Protein AF-A0A6G3SXD1-F1 (afdb_monomer_lite)

Radius of gyration: 12.97 Å; chains: 1; bounding box: 29×18×42 Å

Sequence (49 aa):
EGLDWPERLARAVALSTATVLAPTAGDFDAAAYAELLPRVTVEPHAPTP

Foldseek 3Di:
DPDDPFLVVLLVVLQVVQCVVDPDHPDGDPVSSVVSSVVDDDDDDDDDD

Organism: Streptomyces anulatus (NCBI:txid1892)

pLDDT: mean 93.84, std 6.96, range [59.59, 98.25]

Secondary structure (DSSP, 8-state):
----HHHHHHHHHHHHHHHHHSSSTT---HHHHHHHGGG----PPPPP-

Structure (mmCIF, N/CA/C/O backbone):
data_AF-A0A6G3SXD1-F1
#
_entry.id   AF-A0A6G3SXD1-F1
#
loop_
_atom_site.group_PDB
_atom_site.id
_atom_site.type_symbol
_atom_site.label_atom_id
_atom_site.label_alt_id
_atom_site.label_comp_id
_atom_site.label_asym_id
_atom_site.label_entity_id
_atom_site.label_seq_id
_atom_site.pdbx_PDB_ins_code
_atom_site.Cartn_x
_atom_site.Cartn_y
_atom_site.Cartn_z
_atom_site.occupancy
_atom_site.B_iso_or_equiv
_atom_site.auth_seq_id
_atom_site.auth_comp_id
_atom_site.auth_asym_id
_atom_site.auth_atom_id
_atom_site.pdbx_PDB_model_num
ATOM 1 N N . GLU A 1 1 ? -11.119 10.413 -4.079 1.00 59.59 1 GLU A N 1
ATOM 2 C CA . GLU A 1 1 ? -10.678 9.040 -3.749 1.00 59.59 1 GLU A CA 1
ATOM 3 C C . GLU A 1 1 ? -11.471 8.394 -2.618 1.00 59.59 1 GLU A C 1
ATOM 5 O O . GLU A 1 1 ? -11.541 7.183 -2.626 1.00 59.59 1 GLU A O 1
ATOM 10 N N . GLY A 1 2 ? -12.099 9.134 -1.692 1.00 85.75 2 GLY A N 1
ATOM 11 C CA . GLY A 1 2 ? -13.089 8.553 -0.763 1.00 85.75 2 GLY A CA 1
ATOM 12 C C . GLY A 1 2 ? -12.566 7.487 0.211 1.00 85.75 2 GLY A C 1
ATOM 13 O O . GLY A 1 2 ? -13.373 6.905 0.920 1.00 85.75 2 GLY A O 1
ATOM 14 N N . LEU A 1 3 ? -11.250 7.251 0.234 1.00 90.94 3 LEU A N 1
ATOM 15 C CA . LEU A 1 3 ? -10.594 6.287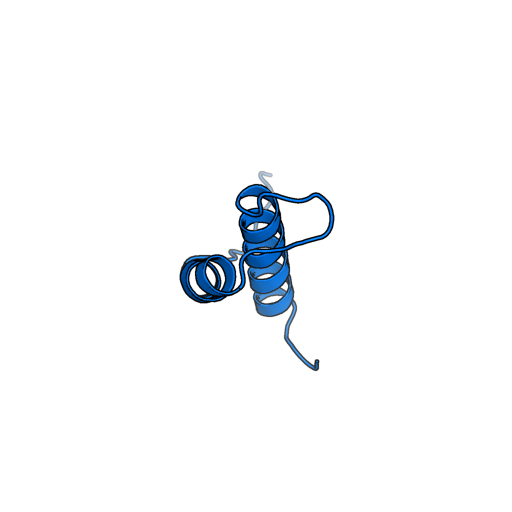 1.109 1.00 90.94 3 LEU A CA 1
ATOM 16 C C . LEU A 1 3 ? -10.623 6.749 2.556 1.00 90.94 3 LEU A C 1
ATOM 18 O O . LEU A 1 3 ? -10.554 7.955 2.837 1.00 90.94 3 LEU A O 1
ATOM 22 N N . ASP A 1 4 ? -10.655 5.774 3.455 1.00 93.88 4 ASP A N 1
ATOM 23 C CA . ASP A 1 4 ? -10.43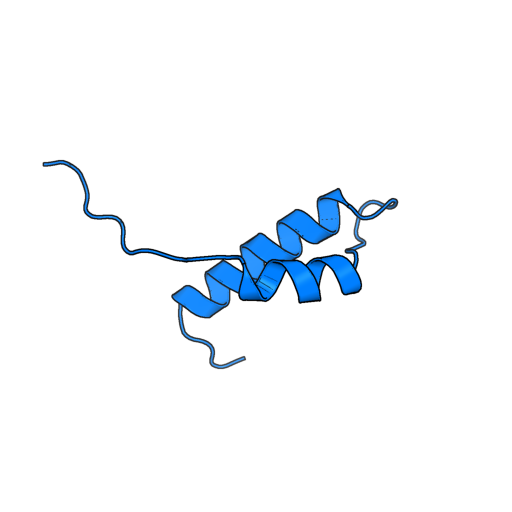1 6.039 4.859 1.00 93.88 4 ASP A CA 1
ATOM 24 C C . ASP A 1 4 ? -8.964 6.425 5.127 1.00 93.88 4 ASP A C 1
ATOM 26 O O . ASP A 1 4 ? -8.089 6.436 4.250 1.00 93.88 4 ASP A O 1
ATOM 30 N N . TRP A 1 5 ? -8.703 6.852 6.358 1.00 94.12 5 TRP A N 1
ATOM 31 C CA . TRP A 1 5 ? -7.375 7.315 6.732 1.00 94.12 5 TRP A CA 1
ATOM 32 C C . TRP A 1 5 ? -6.305 6.203 6.684 1.00 94.12 5 TRP A C 1
ATOM 34 O O . TRP A 1 5 ? -5.248 6.449 6.093 1.00 94.12 5 TRP A O 1
ATOM 44 N N . PRO A 1 6 ? -6.544 4.993 7.229 1.00 95.81 6 PRO A N 1
ATOM 45 C CA . PRO A 1 6 ? -5.622 3.867 7.084 1.00 95.81 6 PRO A CA 1
ATOM 46 C C . PRO A 1 6 ? -5.258 3.525 5.633 1.00 95.81 6 PRO A C 1
ATOM 48 O O . PRO A 1 6 ? -4.072 3.415 5.317 1.00 95.81 6 PRO A O 1
ATOM 51 N N . GLU A 1 7 ? -6.226 3.422 4.722 1.00 96.00 7 GLU A N 1
ATOM 52 C CA . GLU A 1 7 ? -5.962 3.095 3.314 1.00 96.00 7 GLU A CA 1
ATOM 53 C C . GLU A 1 7 ? -5.172 4.199 2.615 1.00 96.00 7 GLU A C 1
ATOM 55 O O . GLU A 1 7 ? -4.285 3.936 1.793 1.00 96.00 7 GLU A O 1
ATOM 60 N N . ARG A 1 8 ? -5.439 5.457 2.972 1.00 96.44 8 ARG A N 1
ATOM 61 C CA . ARG A 1 8 ? -4.661 6.587 2.466 1.00 96.44 8 ARG A CA 1
ATOM 62 C C . ARG A 1 8 ? -3.199 6.516 2.912 1.00 96.44 8 ARG A C 1
ATOM 64 O O . ARG A 1 8 ? -2.312 6.784 2.099 1.00 96.44 8 ARG A O 1
ATOM 71 N N . LEU A 1 9 ? -2.943 6.144 4.166 1.00 97.19 9 LEU A N 1
ATOM 72 C CA . LEU A 1 9 ? -1.587 5.950 4.684 1.00 97.19 9 LEU A CA 1
ATOM 73 C C . LEU A 1 9 ? -0.885 4.772 4.004 1.00 97.19 9 LEU A C 1
ATOM 75 O O . LEU A 1 9 ? 0.262 4.919 3.579 1.00 97.19 9 LEU A O 1
ATOM 79 N N . ALA A 1 10 ? -1.579 3.647 3.830 1.00 97.56 10 ALA A N 1
ATOM 80 C CA . ALA A 1 10 ? -1.026 2.474 3.160 1.00 97.56 10 ALA A CA 1
ATOM 81 C C . ALA A 1 10 ? -0.561 2.802 1.732 1.00 97.56 10 ALA A C 1
ATOM 83 O O . ALA A 1 10 ? 0.578 2.511 1.356 1.00 97.56 10 ALA A O 1
ATOM 84 N N . ARG A 1 11 ? -1.398 3.509 0.961 1.00 97.50 11 ARG A N 1
ATOM 85 C CA . ARG A 1 11 ? -1.047 3.969 -0.392 1.00 97.50 11 ARG A CA 1
ATOM 86 C C . ARG A 1 11 ? 0.129 4.938 -0.400 1.00 97.50 11 ARG A C 1
ATOM 88 O O . ARG A 1 11 ? 0.997 4.815 -1.259 1.00 97.50 11 ARG A O 1
ATOM 95 N N . ALA A 1 12 ? 0.176 5.879 0.542 1.00 97.50 12 ALA A N 1
ATOM 96 C CA . ALA A 1 12 ? 1.267 6.847 0.624 1.00 97.50 12 ALA A CA 1
ATOM 97 C C . ALA A 1 12 ? 2.621 6.166 0.891 1.00 97.50 12 ALA A C 1
ATOM 99 O O . ALA A 1 12 ? 3.609 6.485 0.230 1.00 97.50 12 ALA A O 1
ATOM 100 N N . VAL A 1 13 ? 2.664 5.198 1.811 1.00 97.94 13 VAL A N 1
ATOM 101 C CA . VAL A 1 13 ? 3.891 4.454 2.147 1.00 97.94 13 VAL A CA 1
ATOM 102 C C . VAL A 1 13 ? 4.324 3.540 1.000 1.00 97.94 13 VAL A C 1
ATOM 104 O O . VAL A 1 13 ? 5.504 3.534 0.639 1.00 97.94 13 VAL A O 1
ATOM 107 N N . ALA A 1 14 ? 3.385 2.816 0.382 1.00 98.12 14 ALA A N 1
ATOM 108 C CA . ALA A 1 14 ? 3.680 1.974 -0.776 1.00 98.12 14 ALA A CA 1
ATOM 109 C C . ALA A 1 14 ? 4.231 2.801 -1.949 1.00 98.12 14 ALA A C 1
ATOM 111 O O . ALA A 1 14 ? 5.230 2.419 -2.555 1.00 98.12 14 ALA A O 1
ATOM 112 N N . LEU A 1 15 ? 3.631 3.964 -2.234 1.00 97.44 15 LEU A N 1
ATOM 113 C CA . LEU A 1 15 ? 4.091 4.863 -3.294 1.00 97.44 15 LEU A CA 1
ATOM 114 C C . LEU A 1 15 ? 5.479 5.436 -2.986 1.00 97.44 15 LEU A C 1
ATOM 116 O O . LEU A 1 15 ? 6.352 5.394 -3.843 1.00 97.44 15 LEU A O 1
ATOM 120 N N . SER A 1 16 ? 5.702 5.914 -1.759 1.00 97.31 16 SER A N 1
ATOM 121 C CA . SER A 1 16 ? 7.007 6.427 -1.315 1.00 97.31 16 SER A CA 1
ATOM 122 C C . SER A 1 16 ? 8.115 5.373 -1.418 1.00 97.31 16 SER A C 1
ATOM 124 O O . SER A 1 16 ? 9.253 5.668 -1.758 1.00 97.31 16 SER A O 1
ATOM 126 N N . THR A 1 17 ? 7.787 4.108 -1.166 1.00 97.56 17 THR A N 1
ATOM 127 C CA . THR A 1 17 ? 8.752 3.013 -1.320 1.00 97.56 17 THR A CA 1
ATOM 128 C C . THR A 1 17 ? 9.007 2.702 -2.799 1.00 97.56 17 THR A C 1
ATOM 130 O O . THR A 1 17 ? 10.146 2.478 -3.199 1.00 97.56 17 THR A O 1
ATOM 133 N N . ALA A 1 18 ? 7.968 2.741 -3.637 1.00 97.56 18 ALA A N 1
ATOM 134 C CA . ALA A 1 18 ? 8.085 2.526 -5.077 1.00 97.56 18 ALA A CA 1
ATOM 135 C C . ALA A 1 18 ? 8.879 3.627 -5.805 1.00 97.56 18 ALA A C 1
ATOM 137 O O . ALA A 1 18 ? 9.504 3.341 -6.825 1.00 97.56 18 ALA A O 1
ATOM 138 N N . THR A 1 19 ? 8.892 4.866 -5.299 1.00 97.19 19 THR A N 1
ATOM 139 C CA . THR A 1 19 ? 9.734 5.944 -5.855 1.00 97.19 19 THR A CA 1
ATOM 140 C C . THR A 1 19 ? 11.218 5.717 -5.578 1.00 97.19 19 THR A C 1
ATOM 142 O O . THR A 1 19 ? 12.043 6.035 -6.425 1.00 97.19 19 THR A O 1
ATOM 145 N N . VAL A 1 20 ? 11.576 5.114 -4.437 1.00 95.62 20 VAL A N 1
ATOM 146 C CA . VAL A 1 20 ? 12.972 4.753 -4.114 1.00 95.62 20 VAL A CA 1
ATOM 147 C C . VAL A 1 20 ? 13.519 3.693 -5.072 1.00 95.62 20 VAL A C 1
ATOM 149 O O . VAL A 1 20 ? 14.709 3.691 -5.376 1.00 95.62 20 VAL A O 1
ATOM 152 N N . LEU A 1 21 ? 12.657 2.790 -5.544 1.00 94.50 21 LEU A N 1
ATOM 153 C CA . LEU A 1 21 ? 13.027 1.736 -6.490 1.00 94.50 21 LEU A CA 1
ATOM 154 C C . LEU A 1 21 ? 13.104 2.235 -7.939 1.00 94.50 21 LEU A C 1
ATOM 156 O O . LEU A 1 21 ? 13.716 1.574 -8.778 1.00 94.50 21 LEU A O 1
ATOM 160 N N . ALA A 1 22 ? 12.501 3.387 -8.242 1.00 95.44 22 ALA A N 1
ATOM 161 C CA . ALA A 1 22 ? 12.535 3.951 -9.579 1.00 95.44 22 ALA A CA 1
ATOM 162 C C . ALA A 1 22 ? 13.935 4.509 -9.908 1.00 95.44 22 ALA A C 1
ATOM 164 O O . ALA A 1 22 ? 14.565 5.158 -9.072 1.00 95.44 22 ALA A O 1
ATOM 165 N N . PRO A 1 23 ? 14.434 4.307 -11.141 1.00 90.94 23 PRO A N 1
ATOM 166 C CA . PRO A 1 23 ? 15.770 4.758 -11.535 1.00 90.94 23 PRO A CA 1
ATOM 167 C C . PRO A 1 23 ? 15.877 6.283 -11.693 1.00 90.94 23 PRO A C 1
ATOM 169 O O . PRO A 1 23 ? 16.981 6.828 -11.668 1.00 90.94 23 PRO A O 1
ATOM 172 N N . THR A 1 24 ? 14.745 6.969 -11.867 1.00 94.38 24 THR A N 1
ATOM 173 C CA . THR A 1 24 ? 14.674 8.400 -12.166 1.00 94.38 24 THR A CA 1
ATOM 174 C C . THR A 1 24 ? 13.924 9.130 -11.061 1.00 94.38 24 THR A C 1
ATOM 176 O O . THR A 1 24 ? 12.853 8.712 -10.627 1.00 94.38 24 THR A O 1
ATOM 179 N N . ALA A 1 25 ? 14.460 10.269 -10.627 1.00 89.00 25 ALA A N 1
ATOM 180 C CA . ALA A 1 25 ? 13.778 11.121 -9.666 1.00 89.00 25 ALA A CA 1
ATOM 181 C C . ALA A 1 25 ? 12.459 11.660 -10.248 1.00 89.00 25 ALA A C 1
ATOM 183 O O . ALA A 1 25 ? 12.445 12.237 -11.333 1.00 89.00 25 ALA A O 1
ATOM 184 N N . GLY A 1 26 ? 11.368 11.507 -9.496 1.00 90.44 26 GLY A N 1
ATOM 185 C CA . GLY A 1 26 ? 10.020 11.905 -9.916 1.00 90.44 26 GLY A CA 1
ATOM 186 C C . GLY A 1 26 ? 9.176 10.759 -10.481 1.00 90.44 26 GLY A C 1
ATOM 187 O O . GLY A 1 26 ? 7.959 10.916 -10.564 1.00 90.44 26 GLY A O 1
ATOM 188 N N . ASP A 1 27 ? 9.792 9.611 -10.775 1.00 95.88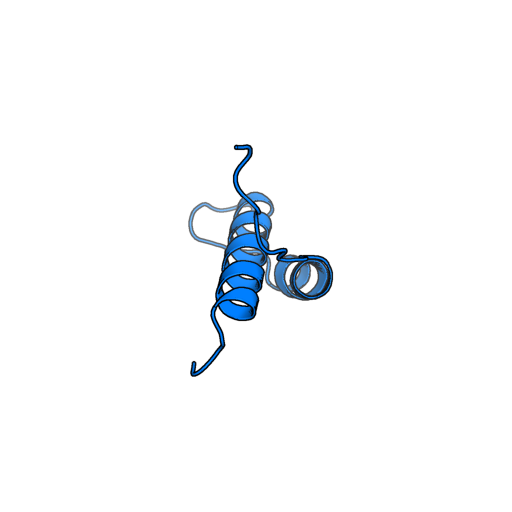 27 ASP A N 1
ATOM 189 C CA . ASP A 1 27 ? 9.087 8.391 -11.165 1.00 95.88 27 ASP A CA 1
ATOM 190 C C . ASP A 1 27 ? 8.804 7.493 -9.953 1.00 95.88 27 ASP A C 1
ATOM 192 O O . ASP A 1 27 ? 9.386 7.634 -8.874 1.00 95.88 27 ASP A O 1
ATOM 196 N N . PHE A 1 28 ? 7.900 6.536 -10.145 1.00 96.94 28 PHE A N 1
ATOM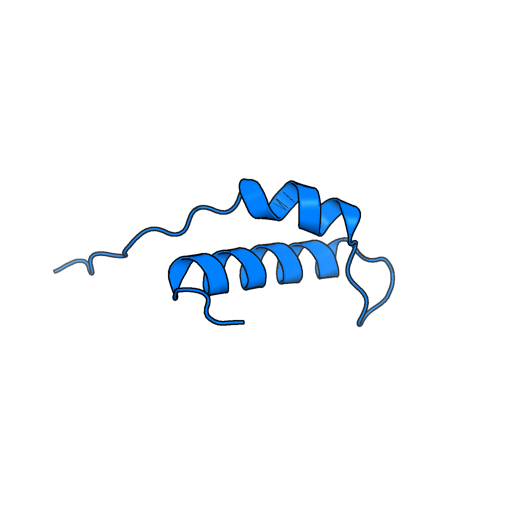 197 C CA . PHE A 1 28 ? 7.690 5.417 -9.235 1.00 96.94 28 PHE A CA 1
ATOM 198 C C . PHE A 1 28 ? 7.559 4.125 -10.037 1.00 96.94 28 PHE A C 1
ATOM 200 O O . PHE A 1 28 ? 7.026 4.122 -11.148 1.00 96.94 28 PHE A O 1
ATOM 207 N N . ASP A 1 29 ? 8.015 3.015 -9.465 1.00 97.81 29 ASP A N 1
ATOM 208 C CA . ASP A 1 29 ? 7.809 1.701 -10.064 1.00 97.81 29 ASP A CA 1
ATOM 209 C C . ASP A 1 29 ? 6.375 1.210 -9.785 1.00 97.81 29 ASP A C 1
ATOM 211 O O . ASP A 1 29 ? 5.996 0.914 -8.649 1.00 97.81 29 ASP A O 1
ATOM 215 N N . ALA A 1 30 ? 5.552 1.132 -10.832 1.00 97.19 30 ALA A N 1
ATOM 216 C CA . ALA A 1 30 ? 4.155 0.721 -10.718 1.00 97.19 30 ALA A CA 1
ATOM 217 C C . ALA A 1 30 ? 3.978 -0.757 -10.325 1.00 97.19 30 ALA A C 1
ATOM 219 O O . ALA A 1 30 ? 3.019 -1.082 -9.618 1.00 97.19 30 ALA A O 1
ATOM 220 N N . ALA A 1 31 ? 4.881 -1.642 -10.756 1.00 97.81 31 ALA A N 1
ATOM 221 C CA . ALA A 1 31 ? 4.837 -3.054 -10.383 1.00 97.81 31 ALA A CA 1
ATOM 222 C C . ALA A 1 31 ? 5.193 -3.207 -8.902 1.00 97.81 31 ALA A C 1
ATOM 224 O O . ALA A 1 31 ? 4.451 -3.843 -8.151 1.00 97.81 31 ALA A O 1
ATOM 225 N N . ALA A 1 32 ? 6.250 -2.522 -8.458 1.00 97.56 32 ALA A N 1
ATOM 226 C CA . ALA A 1 32 ? 6.617 -2.489 -7.050 1.00 97.56 32 ALA A CA 1
ATOM 227 C C . ALA A 1 32 ? 5.496 -1.895 -6.186 1.00 97.56 32 ALA A C 1
ATOM 229 O O . ALA A 1 32 ? 5.160 -2.462 -5.150 1.00 97.56 32 ALA A O 1
ATOM 230 N N . TYR A 1 33 ? 4.861 -0.799 -6.613 1.00 98.25 33 TYR A N 1
ATOM 231 C CA . TYR A 1 33 ? 3.718 -0.222 -5.898 1.00 98.25 33 TYR A CA 1
ATOM 232 C C . TYR A 1 33 ? 2.574 -1.234 -5.724 1.00 98.25 33 TYR A C 1
ATOM 234 O O . TYR A 1 33 ? 2.060 -1.385 -4.615 1.00 98.25 33 TYR A O 1
ATOM 242 N N . ALA A 1 34 ? 2.197 -1.952 -6.788 1.00 98.12 34 ALA A N 1
ATOM 243 C CA . ALA A 1 34 ? 1.139 -2.961 -6.733 1.00 98.12 34 ALA A CA 1
ATOM 244 C C . ALA A 1 34 ? 1.492 -4.137 -5.805 1.00 98.12 34 ALA A C 1
ATOM 246 O O . ALA A 1 34 ? 0.617 -4.651 -5.109 1.00 98.12 34 ALA A O 1
ATOM 247 N N . GLU A 1 35 ? 2.765 -4.538 -5.753 1.00 98.12 35 GLU A N 1
ATOM 248 C CA . GLU A 1 35 ? 3.242 -5.590 -4.850 1.00 98.12 35 GLU A CA 1
ATOM 249 C C . GLU A 1 35 ? 3.348 -5.144 -3.389 1.00 98.12 35 GLU A C 1
ATOM 251 O O . GLU A 1 35 ? 3.132 -5.952 -2.481 1.00 98.12 35 GLU A O 1
ATOM 256 N N . LEU A 1 36 ? 3.713 -3.883 -3.159 1.00 97.94 36 LEU A N 1
ATOM 257 C CA . LEU A 1 36 ? 3.924 -3.310 -1.833 1.00 97.94 36 LEU A CA 1
ATOM 258 C C . LEU A 1 36 ? 2.612 -2.907 -1.169 1.00 97.94 36 LEU A C 1
ATOM 260 O O . LEU A 1 36 ? 2.484 -3.071 0.041 1.00 97.94 36 LEU A O 1
ATOM 264 N N . LEU A 1 37 ? 1.631 -2.422 -1.935 1.00 97.81 37 LEU A N 1
ATOM 265 C CA . LEU A 1 37 ? 0.349 -1.960 -1.404 1.00 97.81 37 LEU A CA 1
ATOM 266 C C . LEU A 1 37 ? -0.343 -2.973 -0.468 1.00 97.81 37 LEU A C 1
ATOM 268 O O . LEU A 1 37 ? -0.679 -2.578 0.647 1.00 97.81 37 LEU A O 1
ATOM 272 N N . PRO A 1 38 ? -0.514 -4.265 -0.823 1.00 97.56 38 PRO A N 1
ATOM 273 C CA . PRO A 1 38 ? -1.123 -5.244 0.081 1.00 97.56 38 PRO A CA 1
ATOM 274 C C . PRO A 1 38 ? -0.222 -5.658 1.258 1.00 97.56 38 PRO A C 1
ATOM 276 O O . PRO A 1 38 ? -0.672 -6.399 2.128 1.00 97.56 38 PRO A O 1
ATOM 279 N N . ARG A 1 39 ? 1.049 -5.230 1.290 1.00 97.56 39 ARG A N 1
ATOM 280 C CA . ARG A 1 39 ? 2.012 -5.556 2.358 1.00 97.56 39 ARG A CA 1
ATOM 281 C C . ARG A 1 39 ? 2.105 -4.478 3.437 1.00 97.56 39 ARG A C 1
ATOM 283 O O . ARG A 1 39 ? 2.748 -4.714 4.457 1.00 97.56 39 ARG A O 1
ATOM 290 N N . VAL A 1 40 ? 1.521 -3.298 3.219 1.00 97.50 40 VAL A N 1
ATOM 291 C CA . VAL A 1 40 ? 1.548 -2.213 4.204 1.00 97.50 40 VAL A CA 1
ATOM 292 C C . VAL A 1 40 ? 0.415 -2.396 5.210 1.00 97.50 40 VAL A C 1
ATOM 294 O O . VAL A 1 40 ? -0.757 -2.344 4.848 1.00 97.50 40 VAL A O 1
ATOM 297 N N . THR A 1 41 ? 0.775 -2.535 6.484 1.00 96.50 41 THR A N 1
ATOM 298 C CA . THR A 1 41 ? -0.172 -2.563 7.605 1.00 96.50 41 THR A CA 1
ATOM 299 C C . THR A 1 41 ? -0.139 -1.226 8.337 1.00 96.50 41 THR A C 1
ATOM 301 O O . THR A 1 41 ? 0.934 -0.716 8.659 1.00 96.50 41 THR A O 1
ATOM 304 N N . VAL 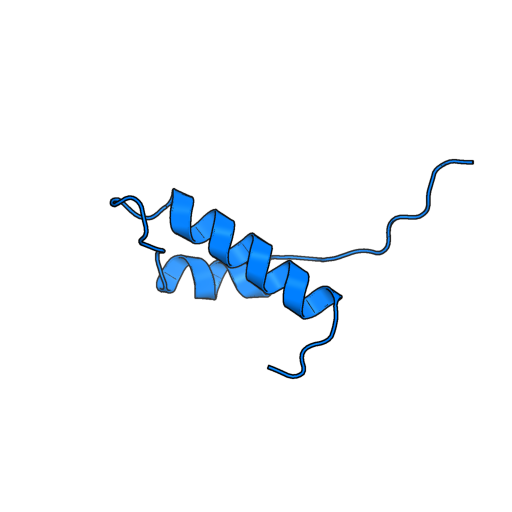A 1 42 ? -1.313 -0.658 8.612 1.00 96.44 42 VAL A N 1
ATOM 305 C CA . VAL A 1 42 ? -1.468 0.562 9.411 1.00 96.44 42 VAL A CA 1
ATOM 306 C C . VAL A 1 42 ? -2.165 0.196 10.711 1.00 96.44 42 VAL A C 1
ATOM 308 O O . VAL A 1 42 ? -3.279 -0.322 10.691 1.00 96.44 42 VAL A O 1
ATOM 311 N N . GLU A 1 43 ? -1.517 0.485 11.835 1.00 95.19 43 GLU A N 1
ATOM 312 C CA . GLU A 1 43 ? -2.036 0.173 13.164 1.00 95.19 43 GLU A CA 1
ATOM 313 C C . GLU A 1 43 ? -2.241 1.454 13.984 1.00 95.19 43 GLU A C 1
ATOM 315 O O . GLU A 1 43 ? -1.449 2.397 13.872 1.00 95.19 43 GLU A O 1
ATOM 320 N N . PRO A 1 44 ? -3.290 1.522 14.822 1.00 91.81 44 PRO A N 1
ATOM 321 C CA . PRO A 1 44 ? -3.454 2.615 15.767 1.00 91.81 44 PRO A CA 1
ATOM 32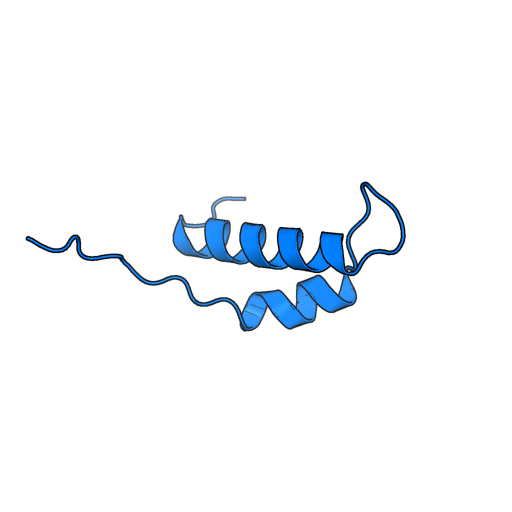2 C C . PRO A 1 44 ? -2.281 2.647 16.749 1.00 91.81 44 PRO A C 1
ATOM 324 O O . PRO A 1 44 ? -1.971 1.650 17.397 1.00 91.81 44 PRO A O 1
ATOM 327 N N . HIS A 1 45 ? -1.663 3.813 16.912 1.00 91.38 45 HIS A N 1
ATOM 328 C CA . HIS A 1 45 ? -0.677 4.011 17.965 1.00 91.38 45 HIS A CA 1
ATOM 329 C C . HIS A 1 45 ? -1.380 4.409 19.266 1.00 91.38 45 HIS A C 1
ATOM 331 O O . HIS A 1 45 ? -2.027 5.456 19.329 1.00 91.38 45 HIS A O 1
ATOM 337 N N . ALA A 1 46 ? -1.239 3.592 20.311 1.00 86.62 46 ALA A N 1
ATOM 338 C CA . ALA A 1 46 ? -1.560 4.010 21.668 1.00 86.62 46 ALA A CA 1
ATOM 339 C C . ALA A 1 46 ? -0.343 4.756 22.244 1.00 86.62 46 ALA A C 1
ATOM 341 O O . ALA A 1 46 ? 0.734 4.157 22.313 1.00 86.62 46 ALA A O 1
ATOM 342 N N . PRO A 1 47 ? -0.472 6.036 22.637 1.00 82.38 47 PRO A N 1
ATOM 343 C CA . PRO A 1 47 ? 0.631 6.745 23.268 1.00 82.38 47 PRO A CA 1
ATOM 344 C C . PRO A 1 47 ? 0.999 6.071 24.595 1.00 82.38 47 PRO A C 1
ATOM 346 O O . PRO A 1 47 ? 0.121 5.654 25.354 1.00 82.38 47 PRO A O 1
ATOM 349 N N . THR A 1 48 ? 2.300 5.970 24.873 1.00 79.12 48 THR A N 1
ATOM 350 C CA . THR A 1 48 ? 2.800 5.559 26.191 1.00 79.12 48 THR A CA 1
ATOM 351 C C . THR A 1 48 ? 2.346 6.591 27.236 1.00 79.12 48 THR A C 1
ATOM 353 O O . THR A 1 48 ? 2.478 7.785 26.954 1.00 79.12 48 THR A O 1
ATOM 356 N N . PRO A 1 49 ? 1.789 6.170 28.390 1.00 77.06 49 PRO A N 1
ATOM 357 C CA . PRO A 1 49 ? 1.366 7.087 29.450 1.00 77.06 49 PRO A CA 1
ATOM 358 C C . PRO A 1 49 ? 2.528 7.875 30.066 1.00 77.06 49 PRO A C 1
ATOM 360 O O . PRO A 1 49 ? 3.671 7.359 30.064 1.00 77.06 49 PRO A O 1
#